Protein AF-A0A3L7U4B4-F1 (afdb_monomer)

Solvent-accessible surface area (backbone atoms only — not comparable to full-atom values): 6785 Å² total; per-residue (Å²): 109,57,52,65,64,41,54,34,77,88,11,47,44,35,78,71,37,88,86,59,72,64,49,70,69,36,46,50,48,13,52,54,46,36,54,29,61,76,68,72,58,83,85,88,82,90,76,70,85,91,66,54,63,64,58,20,53,46,42,34,43,49,27,41,30,60,76,70,68,42,89,74,86,88,86,71,96,44,71,70,60,50,47,45,40,66,75,44,54,49,53,49,51,43,72,42,42,96,61,83,83,87,86,85,87,90,77,84,134

Radius of gyration: 13.46 Å; Cα contacts (8 Å, |Δi|>4): 110; chains: 1; bounding box: 28×34×34 Å

Sequence (109 aa):
MHAESMLCEDGPLARRLVGFEMRPQQVEMAKLVEETLAKRGRLLVEAGTGVGKSFAYLIPAIARAVEAKERVIISTNTISLQEQLIEKDLPLLRAASSHEFSAVLAKGR

Secondary structure (DSSP, 8-state):
--HHHHHSTTSTTTTTSTT----HHHHHHHHHHHHHHHTT--------TTS-HHHHHHHHHHHHHHHS--------SSHHHHHHIIIIIHHHHHHHSS-----------

Foldseek 3Di:
DALCQQQDCPHLLVVPDDPRDRDVVLNVLLVVLLVCVVVVHDDDDDDDPPRPNCSSNVVSQVVCCQVVVDDDDDDDDDPVVLCCVVVPVVVSVVSSDPTDDDDDDDDDD

Structure (mmCIF, N/CA/C/O backbone):
data_AF-A0A3L7U4B4-F1
#
_entry.id   AF-A0A3L7U4B4-F1
#
loop_
_atom_site.group_PDB
_atom_site.id
_atom_site.type_symbol
_atom_site.label_atom_id
_atom_site.label_alt_id
_atom_site.label_comp_id
_atom_site.label_asym_id
_atom_site.label_entity_id
_atom_site.label_seq_id
_atom_site.pdbx_PDB_ins_code
_atom_site.Cartn_x
_atom_site.Cartn_y
_atom_site.Cartn_z
_atom_site.occupancy
_atom_site.B_iso_or_equiv
_atom_site.auth_seq_id
_atom_site.auth_comp_id
_atom_site.auth_asym_id
_atom_site.auth_atom_id
_atom_site.pdbx_PDB_model_num
ATOM 1 N N . MET A 1 1 ? -13.879 -2.530 -1.407 1.00 82.12 1 MET A N 1
ATOM 2 C CA . MET A 1 1 ? -12.709 -2.657 -2.307 1.00 82.12 1 MET A CA 1
ATOM 3 C C . MET A 1 1 ? -11.945 -3.942 -1.978 1.00 82.12 1 MET A C 1
ATOM 5 O O . MET A 1 1 ? -11.142 -3.936 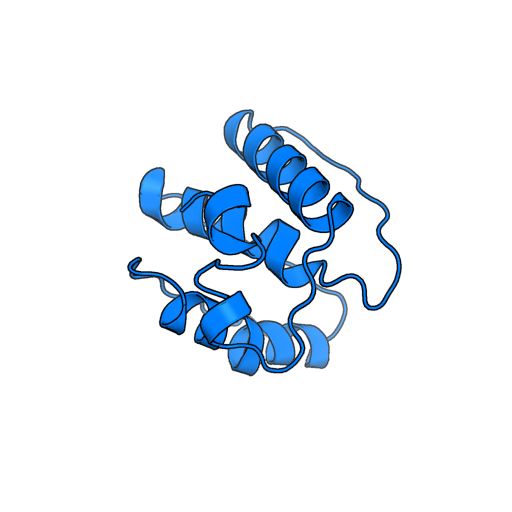-1.059 1.00 82.12 1 MET A O 1
ATOM 9 N N . HIS A 1 2 ? -12.169 -5.040 -2.710 1.00 88.12 2 HIS A N 1
ATOM 10 C CA . HIS A 1 2 ? -11.499 -6.325 -2.433 1.00 88.12 2 HIS A CA 1
ATOM 11 C C . HIS A 1 2 ? -10.281 -6.552 -3.332 1.00 88.12 2 HIS A C 1
ATOM 13 O O . HIS A 1 2 ? -10.341 -6.297 -4.539 1.00 88.12 2 HIS A O 1
ATOM 19 N N . ALA A 1 3 ? -9.195 -7.083 -2.765 1.00 89.00 3 ALA A N 1
ATOM 20 C CA . ALA A 1 3 ? -7.934 -7.292 -3.477 1.00 89.00 3 ALA A CA 1
ATOM 21 C C . ALA A 1 3 ? -8.069 -8.192 -4.713 1.00 89.00 3 ALA A C 1
ATOM 23 O O . ALA A 1 3 ? -7.557 -7.842 -5.773 1.00 89.00 3 ALA A O 1
ATOM 24 N N . GLU A 1 4 ? -8.818 -9.293 -4.611 1.00 90.75 4 GLU A N 1
ATOM 25 C CA . GLU A 1 4 ? -9.048 -10.220 -5.729 1.00 90.75 4 GLU A CA 1
ATOM 26 C C . GLU A 1 4 ? -9.727 -9.536 -6.919 1.00 90.75 4 GLU A C 1
ATOM 28 O O . GLU A 1 4 ? -9.316 -9.722 -8.058 1.00 90.75 4 GLU A O 1
ATOM 33 N N . SER A 1 5 ? -10.722 -8.684 -6.650 1.00 92.06 5 SER A N 1
ATOM 34 C CA . SER A 1 5 ? -11.429 -7.936 -7.696 1.00 92.06 5 SER A CA 1
ATOM 35 C C . SER A 1 5 ? -10.559 -6.863 -8.355 1.00 92.06 5 SER A C 1
ATOM 37 O O . SER A 1 5 ? -10.763 -6.527 -9.518 1.00 92.06 5 SER A O 1
ATOM 39 N N . MET A 1 6 ? -9.591 -6.315 -7.614 1.00 92.88 6 MET A N 1
ATOM 40 C CA . MET A 1 6 ? -8.698 -5.259 -8.093 1.00 92.88 6 MET A CA 1
ATOM 41 C C . MET A 1 6 ? -7.526 -5.814 -8.910 1.00 92.88 6 MET A C 1
ATOM 43 O O . MET A 1 6 ? -7.110 -5.165 -9.869 1.00 92.88 6 MET A O 1
ATOM 47 N N . LEU A 1 7 ? -7.002 -6.983 -8.523 1.00 91.00 7 LEU A N 1
ATOM 48 C CA . LEU A 1 7 ? -5.745 -7.569 -9.008 1.00 91.00 7 LEU A CA 1
ATOM 49 C C . LEU A 1 7 ? -5.926 -8.786 -9.936 1.00 91.00 7 LEU A C 1
ATOM 51 O O . LEU A 1 7 ? -4.952 -9.483 -10.213 1.00 91.00 7 LEU A O 1
ATOM 55 N N . CYS A 1 8 ? -7.140 -9.071 -10.409 1.00 91.31 8 CYS A N 1
ATOM 56 C CA . CYS A 1 8 ? -7.375 -10.119 -11.405 1.00 91.31 8 CYS A CA 1
ATOM 57 C C . CYS A 1 8 ? -7.020 -9.663 -12.835 1.00 91.31 8 CYS A C 1
ATOM 59 O O . CYS A 1 8 ? -6.875 -8.467 -13.095 1.00 91.31 8 CYS A O 1
ATOM 61 N N . GLU A 1 9 ? -6.894 -10.621 -13.763 1.00 88.81 9 GLU A N 1
ATOM 62 C CA . GLU A 1 9 ? -6.481 -10.392 -15.163 1.00 88.81 9 GLU A CA 1
ATOM 63 C C . GLU A 1 9 ? -7.355 -9.367 -15.902 1.00 88.81 9 GLU A C 1
ATOM 65 O O . GLU A 1 9 ? -6.828 -8.539 -16.634 1.00 88.81 9 GLU A O 1
ATOM 70 N N . ASP A 1 10 ? -8.662 -9.343 -15.626 1.00 89.81 10 ASP A N 1
ATOM 71 C CA . ASP A 1 10 ? -9.616 -8.378 -16.197 1.00 89.81 10 ASP A CA 1
ATOM 72 C C . ASP A 1 10 ? -10.061 -7.310 -15.178 1.00 89.81 10 ASP A C 1
ATOM 74 O O . ASP A 1 10 ? -11.126 -6.686 -15.294 1.00 89.81 10 ASP A O 1
ATOM 78 N N . GLY A 1 11 ? -9.259 -7.108 -14.132 1.00 90.75 11 GLY A N 1
ATOM 79 C CA . GLY A 1 11 ? -9.555 -6.201 -13.032 1.00 90.75 11 GLY A CA 1
ATOM 80 C C . GLY A 1 11 ? -9.458 -4.716 -13.412 1.00 90.75 11 GLY A C 1
ATOM 81 O O . GLY A 1 11 ? -8.912 -4.340 -14.455 1.00 90.75 11 GLY A O 1
ATOM 82 N N . PRO A 1 12 ? -9.954 -3.805 -12.555 1.00 92.44 12 PRO A N 1
ATOM 83 C CA . PRO A 1 12 ? -9.855 -2.367 -12.783 1.00 92.44 12 PRO A CA 1
ATOM 84 C C . PRO A 1 12 ? -8.424 -1.833 -12.948 1.00 92.44 12 PRO A C 1
ATOM 86 O O . PRO A 1 12 ? -8.248 -0.824 -13.640 1.00 92.44 12 PRO A O 1
ATOM 89 N N . LEU A 1 13 ? -7.427 -2.486 -12.333 1.00 91.25 13 LEU A N 1
ATOM 90 C CA . LEU A 1 13 ? -6.011 -2.163 -12.527 1.00 91.25 13 LEU A CA 1
ATOM 91 C C . LEU A 1 13 ? -5.484 -2.673 -13.869 1.00 91.25 13 LEU A C 1
ATOM 93 O O . LEU A 1 13 ? -4.816 -1.910 -14.565 1.00 91.25 13 LEU A O 1
ATOM 97 N N . ALA A 1 14 ? -5.835 -3.898 -14.268 1.00 91.69 14 ALA A N 1
ATOM 98 C CA . ALA A 1 14 ? -5.431 -4.466 -15.552 1.00 91.69 14 ALA A CA 1
ATOM 99 C C . ALA A 1 14 ? -5.886 -3.608 -16.740 1.00 91.69 14 ALA A C 1
ATOM 101 O O . ALA A 1 14 ? -5.120 -3.343 -17.660 1.00 91.69 14 ALA A O 1
ATOM 102 N N . ARG A 1 15 ? -7.101 -3.049 -16.662 1.00 90.94 15 ARG A N 1
ATOM 103 C CA . ARG A 1 15 ? -7.639 -2.127 -17.678 1.00 90.94 15 ARG A CA 1
ATOM 104 C C . ARG A 1 15 ? -6.895 -0.792 -17.804 1.00 90.94 15 ARG A C 1
ATOM 106 O O . ARG A 1 15 ? -7.139 -0.061 -18.759 1.00 90.94 15 ARG A O 1
ATOM 113 N N . ARG A 1 16 ? -6.055 -0.422 -16.833 1.00 90.25 16 ARG A N 1
ATOM 114 C CA . ARG A 1 16 ? -5.375 0.888 -16.783 1.00 90.25 16 ARG A CA 1
ATOM 115 C C . ARG A 1 16 ? -3.859 0.797 -16.869 1.00 90.25 16 ARG A C 1
ATOM 117 O O . ARG A 1 16 ? -3.219 1.762 -17.275 1.00 90.25 16 ARG A O 1
ATOM 124 N N . LEU A 1 17 ? -3.283 -0.329 -16.468 1.00 88.38 17 LEU A N 1
ATOM 125 C CA . LEU A 1 17 ? -1.848 -0.559 -16.492 1.00 88.38 17 LEU A CA 1
ATOM 126 C C . LEU A 1 17 ? -1.464 -1.342 -17.744 1.00 88.38 17 LEU A C 1
ATOM 128 O O . LEU A 1 17 ? -1.743 -2.533 -17.860 1.00 88.38 17 LEU A O 1
ATOM 132 N N . VAL A 1 18 ? -0.765 -0.676 -18.663 1.00 86.00 18 VAL A N 1
ATOM 133 C CA . VAL A 1 18 ? -0.136 -1.352 -19.802 1.00 86.00 18 VAL A CA 1
ATOM 134 C C . VAL A 1 18 ? 0.883 -2.362 -19.273 1.00 86.00 18 VAL A C 1
ATOM 136 O O . VAL A 1 18 ? 1.751 -2.005 -18.476 1.00 86.00 18 VAL A O 1
ATOM 139 N N . GLY A 1 19 ? 0.772 -3.616 -19.712 1.00 85.19 19 GLY A N 1
ATOM 140 C CA . GLY A 1 19 ? 1.643 -4.698 -19.248 1.00 85.19 19 GLY A CA 1
ATOM 141 C C . GLY A 1 19 ? 1.347 -5.167 -17.822 1.00 85.19 19 GLY A C 1
ATOM 142 O O . GLY A 1 19 ? 2.244 -5.685 -17.160 1.00 85.19 19 GLY A O 1
ATOM 143 N N . PHE A 1 20 ? 0.121 -4.962 -17.325 1.00 88.81 20 PHE A N 1
ATOM 144 C CA . PHE A 1 20 ? -0.319 -5.597 -16.088 1.00 88.81 20 PHE A CA 1
ATOM 145 C C . PHE A 1 20 ? -0.210 -7.119 -16.196 1.00 88.81 20 PHE A C 1
ATOM 147 O O . PHE A 1 20 ? -0.589 -7.719 -17.198 1.00 88.81 20 PHE A O 1
ATOM 154 N N . GLU A 1 21 ? 0.272 -7.727 -15.123 1.00 89.56 21 GLU A N 1
ATOM 155 C CA . GLU A 1 21 ? 0.399 -9.166 -14.974 1.00 89.56 21 GLU A CA 1
ATOM 156 C C . GLU A 1 21 ? -0.179 -9.529 -13.609 1.00 89.56 21 GLU A C 1
ATOM 158 O O . GLU A 1 21 ? 0.220 -8.959 -12.586 1.00 89.56 21 GLU A O 1
ATOM 163 N N . MET A 1 22 ? -1.124 -10.468 -13.594 1.00 89.25 22 MET A N 1
ATOM 164 C CA . MET A 1 22 ? -1.674 -10.990 -12.351 1.00 89.25 22 MET A CA 1
ATOM 165 C C . MET A 1 22 ? -0.607 -11.824 -11.641 1.00 89.25 22 MET A C 1
ATOM 167 O O . MET A 1 22 ? 0.006 -12.716 -12.225 1.00 89.25 22 MET A O 1
ATOM 171 N N . ARG A 1 23 ? -0.373 -11.520 -10.361 1.00 90.38 23 ARG A N 1
ATOM 172 C CA . ARG A 1 23 ? 0.624 -12.210 -9.536 1.00 90.38 23 ARG A CA 1
ATOM 173 C C . ARG A 1 23 ? -0.053 -12.816 -8.313 1.00 90.38 23 ARG A C 1
ATOM 175 O O . ARG A 1 23 ? -0.452 -12.060 -7.422 1.00 90.38 23 ARG A O 1
ATOM 182 N N . PRO A 1 24 ? -0.161 -14.153 -8.212 1.00 90.25 24 PRO A N 1
ATOM 183 C CA . PRO A 1 24 ? -0.845 -14.807 -7.097 1.00 90.25 24 PRO A CA 1
ATOM 184 C C . PRO A 1 24 ? -0.315 -14.384 -5.721 1.00 90.25 24 PRO A C 1
ATOM 186 O O . PRO A 1 24 ? -1.101 -14.128 -4.813 1.00 90.25 24 PRO A O 1
ATOM 189 N N . GLN A 1 25 ? 1.003 -14.201 -5.587 1.00 90.81 25 GLN A N 1
ATOM 190 C CA . GLN A 1 25 ? 1.644 -13.801 -4.328 1.00 90.81 25 GLN A CA 1
ATOM 191 C C . GLN A 1 25 ? 1.254 -12.378 -3.897 1.00 90.81 25 GLN A C 1
ATOM 193 O O . GLN A 1 25 ? 1.211 -12.068 -2.708 1.00 90.81 25 GLN A O 1
ATOM 198 N N . GLN A 1 26 ? 0.950 -11.494 -4.853 1.00 91.88 26 GLN A N 1
ATOM 199 C CA . GLN A 1 26 ? 0.469 -10.142 -4.564 1.00 91.88 26 GLN A CA 1
ATOM 200 C C . GLN A 1 26 ? -0.944 -10.184 -3.967 1.00 91.88 26 GLN A C 1
ATOM 202 O O . GLN A 1 26 ? -1.233 -9.461 -3.014 1.00 91.88 26 GLN A O 1
ATOM 207 N N . VAL A 1 27 ? -1.807 -11.054 -4.504 1.00 93.12 27 VAL A N 1
ATOM 208 C CA . VAL A 1 27 ? -3.168 -11.279 -3.993 1.00 93.12 27 VAL A CA 1
ATOM 209 C C . VAL A 1 27 ? -3.127 -11.945 -2.620 1.00 93.12 27 VAL A C 1
ATOM 211 O O . VAL A 1 27 ? -3.843 -11.526 -1.714 1.00 93.12 27 VAL A O 1
ATOM 214 N N . GLU A 1 28 ? -2.261 -12.940 -2.440 1.00 93.31 28 GLU A N 1
ATOM 215 C CA . GLU A 1 28 ? -2.038 -13.607 -1.156 1.00 93.31 28 GLU A CA 1
ATOM 216 C C . GLU A 1 28 ? -1.587 -12.615 -0.077 1.00 93.31 28 GLU A C 1
ATOM 218 O O . GLU A 1 28 ? -2.215 -12.520 0.979 1.00 93.31 28 GLU A O 1
ATOM 22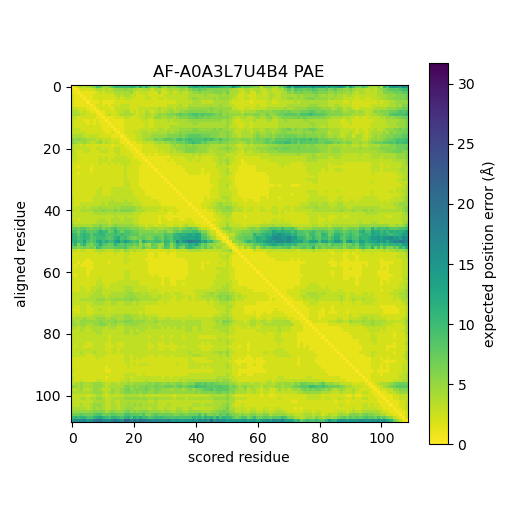3 N N . MET A 1 29 ? -0.567 -11.798 -0.364 1.00 94.75 29 MET A N 1
ATOM 224 C CA . MET A 1 29 ? -0.119 -10.747 0.551 1.00 94.75 29 MET A CA 1
ATOM 225 C C . MET A 1 29 ? -1.256 -9.776 0.894 1.00 94.75 29 MET A C 1
ATOM 227 O O . MET A 1 29 ? -1.401 -9.397 2.055 1.00 94.75 29 MET A O 1
ATOM 231 N N . ALA A 1 30 ? -2.078 -9.388 -0.083 1.00 95.75 30 ALA A N 1
ATOM 232 C CA . ALA A 1 30 ? -3.186 -8.471 0.156 1.00 95.75 30 ALA A CA 1
ATOM 233 C C . ALA A 1 30 ? -4.237 -9.043 1.114 1.00 95.75 30 ALA A C 1
ATOM 235 O O . ALA A 1 30 ? -4.680 -8.333 2.017 1.00 95.75 30 ALA A O 1
ATOM 236 N N . LYS A 1 31 ? -4.574 -10.332 0.979 1.00 95.81 31 LYS A N 1
ATOM 237 C CA . LYS A 1 31 ? -5.471 -11.034 1.910 1.00 95.81 31 LYS A CA 1
ATOM 238 C C . LYS A 1 31 ? -4.893 -11.085 3.322 1.00 95.81 31 LYS A C 1
ATOM 240 O O . LYS A 1 31 ? -5.584 -10.763 4.284 1.00 95.81 31 LYS A O 1
ATOM 245 N N . LEU A 1 32 ? -3.608 -11.423 3.449 1.00 96.38 32 LEU A N 1
ATOM 246 C CA . LEU A 1 32 ? -2.927 -11.453 4.747 1.00 96.38 32 LEU A CA 1
ATOM 247 C C . LEU A 1 32 ? -2.947 -10.076 5.424 1.00 96.38 32 LEU A C 1
ATOM 249 O O . LEU A 1 32 ? -3.207 -9.980 6.626 1.00 96.38 32 LEU A O 1
ATOM 253 N N . VAL A 1 33 ? -2.706 -9.003 4.665 1.00 96.81 33 VAL A N 1
ATOM 254 C CA . VAL A 1 33 ? -2.795 -7.627 5.173 1.00 96.81 33 VAL A CA 1
ATOM 255 C C . VAL A 1 33 ? -4.231 -7.279 5.580 1.00 96.81 33 VAL A C 1
ATOM 257 O O . VAL A 1 33 ? -4.422 -6.767 6.682 1.00 96.81 33 VAL A O 1
ATOM 260 N N . GLU A 1 34 ? -5.233 -7.579 4.748 1.00 96.81 34 GLU A N 1
ATOM 261 C CA . GLU A 1 34 ? -6.657 -7.345 5.041 1.00 96.81 34 GLU A CA 1
ATO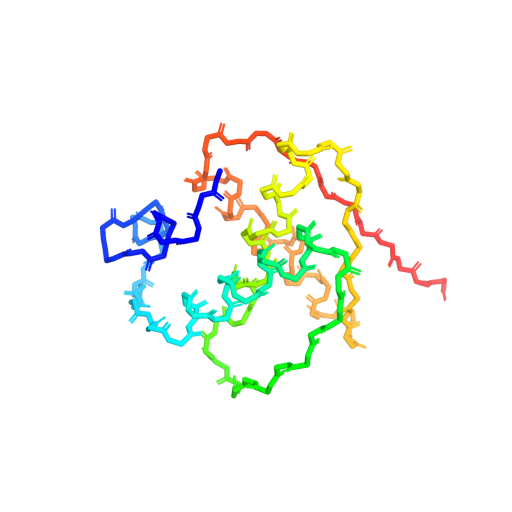M 262 C C . GLU A 1 34 ? -7.078 -7.999 6.362 1.00 96.81 34 GLU A C 1
ATOM 264 O O . GLU A 1 34 ? -7.579 -7.327 7.269 1.00 96.81 34 GLU A O 1
ATOM 269 N N . GLU A 1 35 ? -6.794 -9.293 6.512 1.00 97.25 35 GLU A N 1
ATOM 270 C CA . 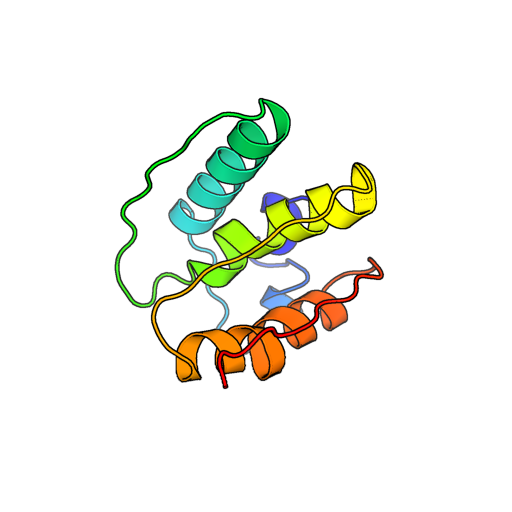GLU A 1 35 ? -7.125 -10.043 7.719 1.00 97.25 35 GLU A CA 1
ATOM 271 C C . GLU A 1 35 ? -6.405 -9.508 8.956 1.00 97.25 35 GLU A C 1
ATOM 273 O O . GLU A 1 35 ? -7.000 -9.399 10.031 1.00 97.25 35 GLU A O 1
ATOM 278 N N . THR A 1 36 ? -5.121 -9.172 8.819 1.00 97.94 36 THR A N 1
ATOM 279 C CA . THR A 1 36 ? -4.314 -8.659 9.932 1.00 97.94 36 THR A CA 1
ATOM 280 C C . THR A 1 36 ? -4.847 -7.313 10.405 1.00 97.94 36 THR A C 1
ATOM 282 O O . THR A 1 36 ? -5.007 -7.114 11.611 1.00 97.94 36 THR A O 1
ATOM 285 N N . LEU A 1 37 ? -5.168 -6.404 9.478 1.00 96.12 37 LEU A N 1
ATOM 286 C CA . LEU A 1 37 ? -5.760 -5.108 9.807 1.00 96.12 37 LEU A CA 1
ATOM 287 C C . LEU A 1 37 ? -7.123 -5.281 10.488 1.00 96.12 37 LEU A C 1
ATOM 289 O O . LEU A 1 37 ? -7.365 -4.660 11.524 1.00 96.12 37 LEU A O 1
ATOM 293 N N . ALA A 1 38 ? -7.984 -6.165 9.971 1.00 95.50 38 ALA A N 1
ATOM 294 C CA . ALA A 1 38 ? -9.293 -6.444 10.562 1.00 95.50 38 ALA A CA 1
ATOM 295 C C . ALA A 1 38 ? -9.191 -6.997 11.995 1.00 95.50 38 ALA A C 1
ATOM 297 O O . ALA A 1 38 ? -9.958 -6.594 12.871 1.00 95.50 38 ALA A O 1
ATOM 298 N N . LYS A 1 39 ? -8.208 -7.869 12.250 1.00 97.25 39 LYS A N 1
ATOM 299 C CA . LYS A 1 39 ? -7.931 -8.470 13.565 1.00 97.25 39 LYS A CA 1
ATOM 300 C C . LYS A 1 39 ? -7.103 -7.562 14.490 1.00 97.25 39 LYS A C 1
ATOM 302 O O . LYS A 1 39 ? -6.820 -7.961 15.617 1.00 97.25 39 LYS A O 1
ATOM 307 N N . ARG A 1 40 ? -6.694 -6.365 14.037 1.00 95.50 40 ARG A N 1
ATOM 308 C CA . ARG A 1 40 ? -5.737 -5.471 14.730 1.00 95.50 40 ARG A CA 1
ATOM 309 C C . ARG A 1 40 ? -4.435 -6.189 15.133 1.00 95.50 40 ARG A C 1
ATOM 311 O O . ARG A 1 40 ? -3.875 -5.941 16.200 1.00 95.50 40 ARG A O 1
ATOM 318 N N . GLY A 1 41 ? -3.984 -7.114 14.289 1.00 96.94 41 GLY A N 1
ATOM 319 C CA . GLY A 1 41 ? -2.811 -7.955 14.514 1.00 96.94 41 GLY A CA 1
ATOM 320 C C . GLY A 1 41 ? -1.499 -7.327 14.041 1.00 96.94 41 GLY A C 1
ATOM 321 O O . GLY A 1 41 ? -1.426 -6.153 13.682 1.00 96.94 41 GLY A O 1
ATOM 322 N N . ARG A 1 42 ? -0.444 -8.148 14.015 1.00 97.94 42 ARG A N 1
ATOM 323 C CA . ARG A 1 42 ? 0.866 -7.812 13.439 1.00 97.94 42 ARG A CA 1
ATOM 324 C C . ARG A 1 42 ? 1.223 -8.859 12.396 1.00 97.94 42 ARG A C 1
ATOM 326 O O . ARG A 1 42 ? 1.050 -10.047 12.650 1.00 97.94 42 ARG A O 1
ATOM 333 N N . LEU A 1 43 ? 1.748 -8.409 11.265 1.00 97.38 43 LEU A N 1
ATOM 334 C CA . LEU A 1 43 ? 2.139 -9.253 10.146 1.00 97.38 43 LEU A CA 1
ATOM 335 C C . LEU A 1 43 ? 3.541 -8.854 9.690 1.00 97.38 43 LEU A C 1
ATOM 337 O O . LEU A 1 43 ? 3.834 -7.667 9.550 1.00 97.38 43 LEU A O 1
ATOM 341 N N . LEU A 1 44 ? 4.382 -9.854 9.444 1.00 96.56 44 LEU A N 1
ATOM 342 C CA . LEU A 1 44 ? 5.674 -9.697 8.792 1.00 96.56 44 LEU A CA 1
ATOM 343 C C . LEU A 1 44 ? 5.624 -10.468 7.473 1.00 96.56 44 LEU A C 1
ATOM 345 O O . LEU A 1 44 ? 5.340 -11.662 7.474 1.00 96.56 44 LEU A O 1
ATOM 349 N N . VAL A 1 45 ? 5.887 -9.778 6.366 1.00 92.94 45 VAL A N 1
ATOM 350 C CA . VAL A 1 45 ? 5.952 -10.377 5.028 1.00 92.94 45 VAL A CA 1
ATOM 351 C C . VAL A 1 45 ? 7.278 -9.998 4.399 1.00 92.94 45 VAL A C 1
ATOM 353 O O . VAL A 1 45 ? 7.620 -8.817 4.327 1.00 92.94 45 VAL A O 1
ATOM 356 N N . GLU A 1 46 ? 7.992 -10.996 3.896 1.00 91.12 46 GLU A N 1
ATOM 357 C CA . GLU A 1 46 ? 9.086 -10.783 2.962 1.00 91.12 46 GLU A CA 1
ATOM 358 C C . GLU A 1 46 ? 8.543 -10.885 1.539 1.00 91.12 46 GLU A C 1
ATOM 360 O O . GLU A 1 46 ? 7.883 -11.855 1.174 1.00 91.12 46 GLU A O 1
ATOM 365 N N . ALA A 1 47 ? 8.807 -9.872 0.721 1.00 82.81 47 ALA A N 1
ATOM 366 C CA . ALA A 1 47 ? 8.425 -9.895 -0.679 1.00 82.81 47 ALA A CA 1
ATOM 367 C C . ALA A 1 47 ? 9.551 -9.297 -1.527 1.00 82.81 47 ALA A C 1
ATOM 369 O O . ALA A 1 47 ? 10.038 -8.194 -1.252 1.00 82.81 47 ALA A O 1
ATOM 370 N N . GLY A 1 48 ? 9.963 -10.022 -2.571 1.00 78.12 48 GLY A N 1
ATOM 371 C CA . GLY A 1 48 ? 11.065 -9.648 -3.465 1.00 78.12 48 GLY A CA 1
ATOM 372 C C . GLY A 1 48 ? 10.835 -8.314 -4.183 1.00 78.12 48 GLY A C 1
ATOM 373 O O . GLY A 1 48 ? 9.712 -7.814 -4.267 1.00 78.12 48 GLY A O 1
ATOM 374 N N . THR A 1 49 ? 11.888 -7.649 -4.657 1.00 75.94 49 THR A N 1
ATOM 375 C CA . THR A 1 49 ? 11.768 -6.398 -5.435 1.00 75.94 49 THR A CA 1
ATOM 376 C C . THR A 1 49 ? 10.981 -6.621 -6.737 1.00 75.94 49 THR A C 1
ATOM 378 O O . THR A 1 49 ? 10.921 -7.726 -7.258 1.00 75.94 49 THR A O 1
ATOM 381 N N . GLY A 1 50 ? 10.288 -5.589 -7.236 1.00 70.62 50 GLY A N 1
ATOM 382 C CA . GLY A 1 50 ? 9.544 -5.665 -8.508 1.00 70.62 50 GLY A CA 1
ATOM 383 C C . GLY A 1 50 ? 8.185 -6.388 -8.486 1.00 70.62 50 GLY A C 1
ATOM 384 O O . GLY A 1 50 ? 7.404 -6.224 -9.417 1.00 70.62 50 GLY A O 1
ATOM 385 N N . VAL A 1 51 ? 7.825 -7.098 -7.411 1.00 66.19 51 VAL A N 1
ATOM 386 C CA . VAL A 1 51 ? 6.574 -7.895 -7.342 1.00 66.19 51 VAL A CA 1
ATOM 387 C C . VAL A 1 51 ? 5.277 -7.080 -7.198 1.00 66.19 51 VAL A C 1
ATOM 389 O O . VAL A 1 51 ? 4.196 -7.653 -7.151 1.00 66.19 51 VAL A O 1
ATOM 392 N N . GLY A 1 52 ? 5.344 -5.745 -7.138 1.00 73.31 52 GLY A N 1
ATOM 393 C CA . GLY A 1 52 ? 4.151 -4.898 -6.982 1.00 73.31 52 GLY A CA 1
ATOM 394 C C . GLY A 1 52 ? 3.599 -4.835 -5.549 1.00 73.31 52 GLY A C 1
ATOM 395 O O . GLY A 1 52 ? 2.396 -4.656 -5.358 1.00 73.31 52 GLY A O 1
ATOM 396 N N . LYS A 1 53 ? 4.471 -4.955 -4.534 1.00 85.38 53 LYS A N 1
ATOM 397 C CA . LYS A 1 53 ? 4.120 -4.914 -3.096 1.00 85.38 53 LYS A CA 1
ATOM 398 C C . LYS A 1 53 ? 3.215 -3.748 -2.705 1.00 85.38 53 LYS A C 1
ATOM 400 O O . LYS A 1 53 ? 2.373 -3.918 -1.832 1.00 85.38 53 LYS A O 1
ATOM 405 N N . SER A 1 54 ? 3.396 -2.586 -3.341 1.00 90.75 54 SER A N 1
ATOM 406 C CA . SER A 1 54 ? 2.609 -1.391 -3.041 1.00 90.75 54 SER A CA 1
ATOM 407 C C . SER A 1 54 ? 1.115 -1.672 -3.100 1.00 90.75 54 SER A C 1
ATOM 409 O O . SER A 1 54 ? 0.425 -1.461 -2.112 1.00 90.75 54 SER A O 1
ATOM 411 N N . PHE A 1 55 ? 0.604 -2.242 -4.193 1.00 94.00 55 PHE A N 1
ATOM 412 C CA . PHE A 1 55 ? -0.833 -2.510 -4.298 1.00 94.00 55 PHE A CA 1
ATOM 413 C C . PHE A 1 55 ? -1.316 -3.557 -3.296 1.00 94.00 55 PHE A C 1
ATOM 415 O O . PHE A 1 55 ? -2.423 -3.417 -2.780 1.00 94.00 55 PHE A O 1
ATOM 422 N N . ALA A 1 56 ? -0.475 -4.540 -2.963 1.00 94.62 56 ALA A N 1
ATOM 423 C CA . ALA A 1 56 ? -0.831 -5.575 -2.002 1.00 94.62 56 ALA A CA 1
ATOM 424 C C . ALA A 1 56 ? -1.136 -5.004 -0.610 1.00 94.62 56 ALA A C 1
ATOM 426 O O . ALA A 1 56 ? -2.081 -5.455 0.022 1.00 94.62 56 ALA A O 1
ATOM 427 N N . TYR A 1 57 ? -0.405 -3.987 -0.136 1.00 95.44 57 TYR A N 1
ATOM 428 C CA . TYR A 1 57 ? -0.752 -3.330 1.132 1.00 95.44 57 TYR A CA 1
ATOM 429 C C . TYR A 1 57 ? -1.693 -2.128 0.963 1.00 95.44 57 TYR A C 1
ATOM 431 O O . TYR A 1 57 ? -2.464 -1.835 1.873 1.00 95.44 57 TYR A O 1
ATOM 439 N N . LEU A 1 58 ? -1.659 -1.425 -0.176 1.00 96.88 58 LEU A N 1
ATOM 440 C CA . LEU A 1 58 ? -2.468 -0.222 -0.397 1.00 96.88 58 LEU A CA 1
ATOM 441 C C . LEU A 1 58 ? -3.951 -0.534 -0.560 1.00 96.88 58 LEU A C 1
ATOM 443 O O . LEU A 1 58 ? -4.774 0.168 0.015 1.00 96.88 58 LEU A O 1
ATOM 447 N N . ILE A 1 59 ? -4.301 -1.565 -1.329 1.00 96.56 59 ILE A N 1
ATOM 448 C CA . ILE A 1 59 ? -5.702 -1.924 -1.578 1.00 96.56 59 ILE A CA 1
ATOM 449 C C . ILE A 1 59 ? -6.444 -2.229 -0.264 1.00 96.56 59 ILE A C 1
ATOM 451 O O . ILE A 1 59 ? -7.439 -1.555 0.009 1.00 96.56 59 ILE A O 1
ATOM 455 N N . PRO A 1 60 ? -5.973 -3.157 0.595 1.00 97.00 60 PRO A N 1
ATOM 456 C CA . PRO A 1 60 ? -6.636 -3.416 1.872 1.00 97.00 60 PRO A CA 1
ATOM 457 C C . PRO A 1 60 ? -6.537 -2.237 2.852 1.00 97.00 60 PRO A C 1
ATOM 459 O O . PRO A 1 60 ? -7.467 -2.013 3.625 1.00 97.00 60 PRO A O 1
ATOM 462 N N . ALA A 1 61 ? -5.468 -1.431 2.808 1.00 97.38 61 ALA A N 1
ATOM 463 C CA . ALA A 1 61 ? -5.374 -0.206 3.607 1.00 97.38 61 ALA A CA 1
ATOM 464 C C . ALA A 1 61 ? -6.454 0.823 3.229 1.00 97.38 61 ALA A C 1
ATOM 466 O O . ALA A 1 61 ? -7.103 1.391 4.107 1.00 97.38 61 ALA A O 1
ATOM 467 N N . ILE A 1 62 ? -6.672 1.049 1.932 1.00 97.31 62 ILE A N 1
ATOM 468 C CA . ILE A 1 62 ? -7.713 1.953 1.430 1.00 97.31 62 ILE A CA 1
ATOM 469 C C . ILE A 1 62 ? -9.096 1.396 1.760 1.00 97.31 62 ILE A C 1
ATOM 471 O O . ILE A 1 62 ? -9.939 2.144 2.250 1.00 97.31 62 ILE A O 1
ATOM 475 N N . ALA A 1 63 ? -9.323 0.094 1.555 1.00 96.12 63 ALA A N 1
ATOM 476 C CA . ALA A 1 63 ? -10.575 -0.561 1.930 1.00 96.12 63 ALA A CA 1
ATOM 477 C C . ALA A 1 63 ? -10.888 -0.332 3.414 1.00 96.12 63 ALA A C 1
ATOM 479 O O . ALA A 1 63 ? -11.974 0.131 3.756 1.00 96.12 63 ALA A O 1
ATOM 480 N N . ARG A 1 64 ? -9.899 -0.529 4.295 1.00 96.44 64 ARG A N 1
ATOM 481 C CA . ARG A 1 64 ? -10.034 -0.251 5.728 1.00 96.44 64 ARG A CA 1
ATOM 482 C C . ARG A 1 64 ? -10.350 1.219 6.005 1.00 96.44 64 ARG A C 1
ATOM 484 O O . ARG A 1 64 ? -11.215 1.513 6.828 1.00 96.44 64 ARG A O 1
ATOM 491 N N . ALA A 1 65 ? -9.679 2.134 5.310 1.00 96.69 65 ALA A N 1
ATOM 492 C CA . ALA A 1 65 ? -9.893 3.561 5.499 1.00 96.69 65 ALA A CA 1
ATOM 493 C C . ALA A 1 65 ? -11.295 4.022 5.082 1.00 96.69 65 ALA A C 1
ATOM 495 O O . ALA A 1 65 ? -11.900 4.845 5.766 1.00 96.69 65 ALA A O 1
ATOM 496 N N . VAL A 1 66 ? -11.829 3.470 3.991 1.00 95.88 66 VAL A N 1
ATOM 497 C CA . VAL A 1 66 ? -13.142 3.846 3.454 1.00 95.88 66 VAL A CA 1
ATOM 498 C C . VAL A 1 66 ? -14.277 3.121 4.181 1.00 95.88 66 VAL A C 1
ATOM 500 O O . VAL A 1 66 ? -15.227 3.758 4.629 1.00 95.88 66 VAL A O 1
ATOM 503 N N . GLU A 1 67 ? -14.183 1.800 4.330 1.00 94.56 67 GLU A N 1
ATOM 504 C CA . GLU A 1 67 ? -15.281 0.958 4.825 1.00 94.56 67 GLU A CA 1
ATOM 505 C C . GLU A 1 67 ? -15.382 0.976 6.351 1.00 94.56 67 GLU A C 1
ATOM 507 O O . GLU A 1 67 ? -16.474 1.113 6.900 1.00 94.56 67 GLU A O 1
ATOM 512 N N . ALA A 1 68 ? -14.244 0.895 7.049 1.00 94.50 68 ALA A N 1
ATOM 513 C CA . ALA A 1 68 ? -14.206 0.942 8.511 1.00 94.50 68 ALA A CA 1
ATOM 514 C C . ALA A 1 68 ? -14.041 2.370 9.062 1.00 94.50 68 ALA A C 1
ATOM 516 O O . ALA A 1 68 ? -14.067 2.556 10.278 1.00 94.50 68 ALA A O 1
ATOM 517 N N . LYS A 1 69 ? -13.886 3.380 8.188 1.00 94.94 69 LYS A N 1
ATOM 518 C CA . LYS A 1 69 ? -13.648 4.792 8.550 1.00 94.94 69 LYS A CA 1
ATOM 519 C C . LYS A 1 69 ? -12.443 4.980 9.479 1.00 94.94 69 LYS A C 1
ATOM 521 O O . LYS A 1 69 ? -12.444 5.837 10.364 1.00 94.94 69 LYS A O 1
ATOM 526 N N . G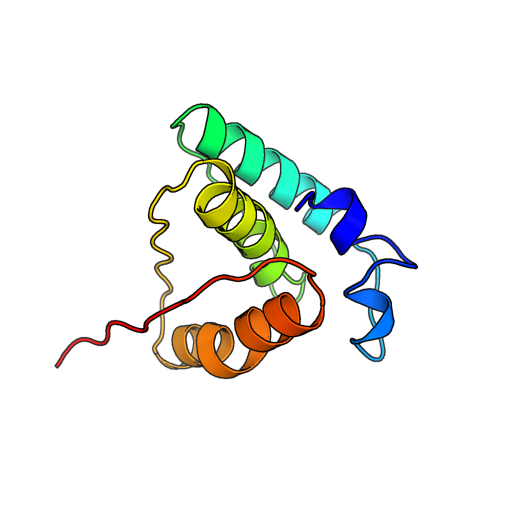LU A 1 70 ? -11.409 4.167 9.286 1.00 95.56 70 GLU A N 1
ATOM 527 C CA . GLU A 1 70 ? -10.183 4.213 10.081 1.00 95.56 70 GLU A CA 1
ATOM 528 C C . GLU A 1 70 ? -9.077 5.004 9.371 1.00 95.56 70 GLU A C 1
ATOM 530 O O . GLU A 1 70 ? -9.031 5.111 8.150 1.00 95.56 70 GLU A O 1
ATOM 535 N N . ARG A 1 71 ? -8.137 5.568 10.132 1.00 96.44 71 ARG A N 1
ATOM 536 C CA . ARG A 1 71 ? -6.935 6.173 9.543 1.00 96.44 71 ARG A CA 1
ATOM 537 C C . ARG A 1 71 ? -5.854 5.110 9.412 1.00 96.44 71 ARG A C 1
ATOM 539 O O . ARG A 1 71 ? -5.529 4.455 10.399 1.00 96.44 71 ARG A O 1
ATOM 546 N N . VAL A 1 72 ? -5.266 4.990 8.225 1.00 97.50 72 VAL A N 1
ATOM 547 C CA . VAL A 1 72 ? -4.127 4.099 7.974 1.00 97.50 72 VAL A CA 1
ATOM 548 C C . VAL A 1 72 ? -2.877 4.932 7.719 1.00 97.50 72 VAL A C 1
ATOM 550 O O . VAL A 1 72 ? -2.904 5.881 6.939 1.00 97.50 72 VAL A O 1
ATOM 553 N N . ILE A 1 73 ? -1.782 4.576 8.392 1.00 97.50 73 ILE A N 1
ATOM 554 C CA . ILE A 1 73 ? -0.469 5.196 8.207 1.00 97.50 73 ILE A CA 1
ATOM 555 C C . ILE A 1 73 ? 0.420 4.199 7.477 1.00 97.50 73 ILE A C 1
ATOM 557 O O . ILE A 1 73 ? 0.553 3.053 7.900 1.00 97.50 73 ILE A O 1
ATOM 561 N N . ILE A 1 74 ? 1.051 4.658 6.401 1.00 96.88 74 ILE A N 1
ATOM 562 C CA . ILE A 1 74 ? 2.048 3.893 5.657 1.00 96.88 74 ILE A CA 1
ATOM 563 C C . ILE A 1 74 ? 3.390 4.577 5.871 1.00 96.88 74 ILE A C 1
ATOM 565 O O . ILE A 1 74 ? 3.543 5.759 5.572 1.00 96.88 74 ILE A O 1
ATOM 569 N N . SER A 1 75 ? 4.351 3.824 6.396 1.00 95.31 75 SER A N 1
ATOM 570 C CA . SER A 1 75 ? 5.730 4.271 6.568 1.00 95.31 75 SER A CA 1
ATOM 571 C C . SER A 1 75 ? 6.622 3.547 5.569 1.00 95.31 75 SER A C 1
ATOM 573 O O . SER A 1 75 ? 6.470 2.346 5.349 1.00 95.31 75 SER A O 1
ATOM 575 N N . THR A 1 76 ? 7.543 4.276 4.948 1.00 93.19 76 THR A N 1
ATOM 576 C CA . THR A 1 76 ? 8.493 3.738 3.971 1.00 93.19 76 THR A CA 1
ATOM 577 C C . THR A 1 76 ? 9.851 4.412 4.130 1.00 93.19 76 THR A C 1
ATOM 579 O O . THR A 1 76 ? 9.957 5.485 4.722 1.00 93.19 76 THR A O 1
ATOM 582 N N . ASN A 1 77 ? 10.893 3.761 3.620 1.00 91.81 77 ASN A N 1
ATOM 583 C CA . ASN A 1 77 ? 12.281 4.051 3.971 1.00 91.81 77 ASN A CA 1
ATOM 584 C C . ASN A 1 77 ? 12.806 5.387 3.413 1.00 91.81 77 ASN A C 1
ATOM 586 O O . ASN A 1 77 ? 13.604 6.053 4.061 1.00 91.81 77 ASN A O 1
ATOM 590 N N . THR A 1 78 ? 12.390 5.786 2.208 1.00 91.94 78 THR A N 1
ATOM 591 C CA . THR A 1 78 ? 12.967 6.953 1.520 1.00 91.94 78 THR A CA 1
ATOM 592 C C . THR A 1 78 ? 11.897 7.914 1.022 1.00 91.94 78 THR A C 1
ATOM 594 O O . THR A 1 78 ? 10.767 7.514 0.740 1.00 91.94 78 THR A O 1
ATOM 597 N N . ILE A 1 79 ? 12.271 9.187 0.862 1.00 93.44 79 ILE A N 1
ATOM 598 C CA . ILE A 1 79 ? 11.400 10.230 0.299 1.00 93.44 79 ILE A CA 1
ATOM 599 C C . ILE A 1 79 ? 10.917 9.837 -1.102 1.00 93.44 79 ILE A C 1
ATOM 601 O O . ILE A 1 79 ? 9.726 9.934 -1.375 1.00 93.44 79 ILE A O 1
ATOM 605 N N . SER A 1 80 ? 11.792 9.295 -1.952 1.00 92.94 80 SER A N 1
ATOM 606 C CA . SER A 1 80 ? 11.411 8.860 -3.302 1.00 92.94 80 SER A CA 1
ATOM 607 C C . SER A 1 80 ? 10.357 7.748 -3.292 1.00 92.94 80 SER A C 1
ATOM 609 O O . SER A 1 80 ? 9.469 7.735 -4.138 1.00 92.94 80 SER A O 1
ATOM 611 N N . LEU A 1 81 ? 10.407 6.827 -2.319 1.00 92.69 81 LEU A N 1
ATOM 612 C CA . LEU A 1 81 ? 9.357 5.815 -2.162 1.00 92.69 81 LEU A CA 1
ATOM 613 C C . LEU A 1 81 ? 8.035 6.445 -1.712 1.00 92.69 81 LEU A C 1
ATOM 615 O O . LEU A 1 81 ? 6.978 6.007 -2.154 1.00 92.69 81 LEU A O 1
ATOM 619 N N . GLN A 1 82 ? 8.076 7.471 -0.859 1.00 94.81 82 GLN A N 1
ATOM 620 C CA . GLN A 1 82 ? 6.872 8.206 -0.458 1.00 94.81 82 GLN A CA 1
ATOM 621 C C . GLN A 1 82 ? 6.249 8.949 -1.646 1.00 94.81 82 GLN A C 1
ATOM 623 O O . GLN A 1 82 ? 5.036 8.895 -1.843 1.00 94.81 82 GLN A O 1
ATOM 628 N N . GLU A 1 83 ? 7.077 9.610 -2.454 1.00 94.56 83 GLU A N 1
ATOM 629 C CA . GLU A 1 83 ? 6.658 10.313 -3.671 1.00 94.56 83 GLU A CA 1
ATOM 630 C C . GLU A 1 83 ? 6.052 9.345 -4.684 1.00 94.56 83 GLU A C 1
ATOM 632 O O . GLU A 1 83 ? 4.970 9.612 -5.198 1.00 94.56 83 GLU A O 1
ATOM 637 N N . GLN A 1 84 ? 6.643 8.159 -4.868 1.00 94.06 84 GLN A N 1
ATOM 638 C CA . GLN A 1 84 ? 6.056 7.123 -5.719 1.00 94.06 84 GLN A CA 1
ATOM 639 C C . GLN A 1 84 ? 4.627 6.756 -5.285 1.00 94.06 84 GLN A C 1
ATOM 641 O O . GLN A 1 84 ? 3.745 6.603 -6.133 1.00 94.06 84 GLN A O 1
ATOM 646 N N . LEU A 1 85 ? 4.366 6.645 -3.978 1.00 95.44 85 LEU A N 1
ATOM 647 C CA . LEU A 1 85 ? 3.016 6.356 -3.493 1.00 95.44 85 LEU A CA 1
ATOM 648 C C . LEU A 1 85 ? 2.047 7.493 -3.820 1.00 95.4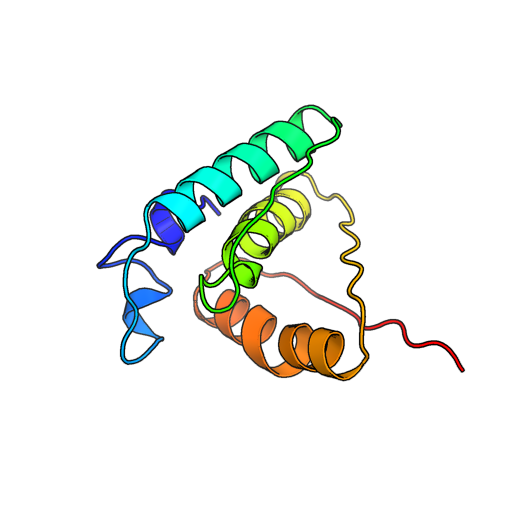4 85 LEU A C 1
ATOM 650 O O . LEU A 1 85 ? 0.946 7.237 -4.300 1.00 95.44 85 LEU A O 1
ATOM 654 N N . ILE A 1 86 ? 2.450 8.735 -3.565 1.00 96.25 86 ILE A N 1
ATOM 655 C CA . ILE A 1 86 ? 1.581 9.914 -3.659 1.00 96.25 86 ILE A CA 1
ATOM 656 C C . ILE A 1 86 ? 1.328 10.341 -5.104 1.00 96.25 86 ILE A C 1
ATOM 658 O O . ILE A 1 86 ? 0.210 10.733 -5.432 1.00 96.25 86 ILE A O 1
ATOM 662 N N . GLU A 1 87 ? 2.335 10.249 -5.964 1.00 96.00 87 GLU A N 1
ATOM 663 C CA . GLU A 1 87 ? 2.279 10.746 -7.340 1.00 96.00 87 GLU A CA 1
ATOM 664 C C . GLU A 1 87 ? 1.861 9.668 -8.341 1.00 96.00 87 GLU A C 1
ATOM 666 O O . GLU A 1 87 ? 1.364 9.993 -9.420 1.00 96.00 87 GLU A O 1
ATOM 671 N N . LYS A 1 88 ? 2.025 8.384 -7.993 1.00 93.50 88 LYS A N 1
ATOM 672 C CA . LYS A 1 88 ? 1.801 7.273 -8.925 1.00 93.50 88 LYS A CA 1
ATOM 673 C C . LYS A 1 88 ? 0.807 6.242 -8.403 1.00 93.50 88 LYS A C 1
ATOM 675 O O . LYS A 1 88 ? -0.271 6.097 -8.979 1.00 93.50 88 LYS A O 1
ATOM 680 N N . ASP A 1 89 ? 1.136 5.550 -7.312 1.00 94.62 89 ASP A N 1
ATOM 681 C CA . ASP A 1 89 ? 0.375 4.366 -6.890 1.00 94.62 89 ASP A CA 1
ATOM 682 C C . ASP A 1 89 ? -1.036 4.739 -6.387 1.00 94.62 89 ASP A C 1
ATOM 684 O O . ASP A 1 89 ? -2.027 4.127 -6.792 1.00 94.62 89 ASP A O 1
ATOM 688 N N . LEU A 1 90 ? -1.159 5.776 -5.550 1.00 95.81 90 LEU A N 1
ATOM 689 C CA . LEU A 1 90 ? -2.442 6.239 -5.007 1.00 95.81 90 LEU A CA 1
ATOM 690 C C . LEU A 1 90 ? -3.340 6.904 -6.066 1.00 95.81 90 LEU A C 1
ATOM 692 O O . LEU A 1 90 ? -4.525 6.558 -6.105 1.00 95.81 90 LEU A O 1
ATOM 696 N N . PRO A 1 91 ? -2.852 7.810 -6.943 1.00 95.25 91 PRO A N 1
ATOM 697 C CA . PRO A 1 91 ? -3.661 8.343 -8.039 1.00 95.25 91 PRO A CA 1
ATOM 698 C C . PRO A 1 91 ? -4.176 7.254 -8.978 1.00 95.25 91 PRO A C 1
ATOM 700 O O . PRO A 1 91 ? -5.344 7.286 -9.366 1.00 95.25 91 PRO A O 1
ATOM 703 N N . LEU A 1 92 ? -3.344 6.256 -9.290 1.00 93.94 92 LEU A N 1
ATOM 704 C CA . LEU A 1 92 ? -3.758 5.123 -10.107 1.00 93.94 92 LEU A CA 1
ATOM 705 C C . LEU A 1 92 ? -4.865 4.310 -9.429 1.00 93.94 92 LEU A C 1
ATOM 707 O O . LEU A 1 92 ? -5.873 4.017 -10.068 1.00 93.94 92 LEU A O 1
ATOM 711 N N . LEU A 1 93 ? -4.711 3.965 -8.147 1.00 94.94 93 LEU A N 1
ATOM 712 C CA . LEU A 1 93 ? -5.740 3.238 -7.396 1.00 94.94 93 LEU A CA 1
ATOM 713 C C . LEU A 1 93 ? -7.042 4.036 -7.294 1.00 94.94 93 LEU A C 1
ATOM 715 O O . LEU A 1 93 ? -8.122 3.460 -7.411 1.00 94.94 93 LEU A O 1
ATOM 719 N N . ARG A 1 94 ? -6.950 5.362 -7.147 1.00 95.06 94 ARG A N 1
ATOM 720 C CA . ARG A 1 94 ? -8.116 6.250 -7.159 1.00 95.06 94 ARG A CA 1
ATOM 721 C C . ARG A 1 94 ? -8.823 6.206 -8.503 1.00 95.06 94 ARG A C 1
ATOM 723 O O . ARG A 1 94 ? -10.025 6.002 -8.531 1.00 95.06 94 ARG A O 1
ATOM 730 N N . ALA A 1 95 ? -8.081 6.323 -9.601 1.00 93.38 95 ALA A N 1
ATOM 731 C CA . ALA A 1 95 ? -8.643 6.236 -10.943 1.00 93.38 95 ALA A CA 1
ATOM 732 C C . ALA A 1 95 ? -9.218 4.843 -11.247 1.00 93.38 95 ALA A C 1
ATOM 734 O O . ALA A 1 95 ? -10.204 4.739 -11.970 1.00 93.38 95 ALA A O 1
ATOM 735 N N . ALA A 1 96 ? -8.597 3.780 -10.727 1.00 92.38 96 ALA A N 1
ATOM 736 C CA . ALA A 1 96 ? -9.013 2.397 -10.935 1.00 92.38 96 ALA A CA 1
ATOM 737 C C . ALA A 1 96 ? -10.245 2.005 -10.113 1.00 92.38 96 ALA A C 1
ATOM 739 O O . ALA A 1 96 ? -10.989 1.117 -10.522 1.00 92.38 96 ALA A O 1
ATOM 740 N N . SER A 1 97 ? -10.474 2.651 -8.974 1.00 89.19 97 SER A N 1
ATOM 741 C CA . SER A 1 97 ? -11.565 2.312 -8.067 1.00 89.19 97 SER A CA 1
ATOM 742 C C . SER A 1 97 ? -12.738 3.282 -8.164 1.00 89.19 97 SER A C 1
ATOM 744 O O . SER A 1 97 ? -12.578 4.440 -8.521 1.00 89.19 97 SER A O 1
ATOM 746 N N . SER A 1 98 ? -13.924 2.826 -7.770 1.00 87.56 98 SER A N 1
ATOM 747 C CA . SER A 1 98 ? -15.096 3.688 -7.5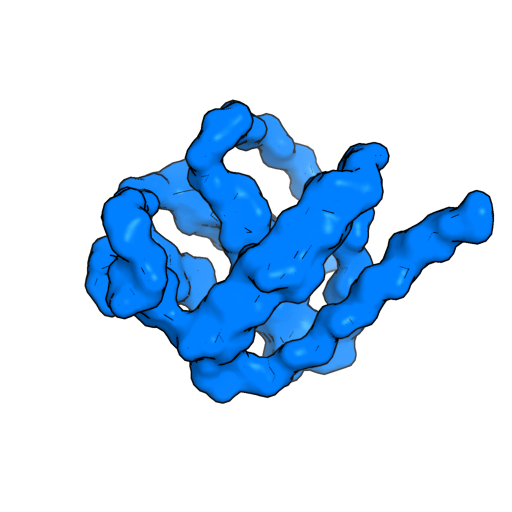67 1.00 87.56 98 SER A CA 1
ATOM 748 C C . SER A 1 98 ? -15.136 4.356 -6.184 1.00 87.56 98 SER A C 1
ATOM 750 O O . SER A 1 98 ? -16.150 4.948 -5.830 1.00 87.56 98 SER A O 1
ATOM 752 N N . HIS A 1 99 ? -14.093 4.192 -5.362 1.00 88.94 99 HIS A N 1
ATOM 753 C CA . HIS A 1 99 ? -14.095 4.639 -3.970 1.00 88.94 99 HIS A CA 1
ATOM 754 C C . HIS A 1 99 ? -13.401 5.996 -3.856 1.00 88.94 99 HIS A C 1
ATOM 756 O O . HIS A 1 99 ? -12.309 6.196 -4.391 1.00 88.94 99 HIS A O 1
ATOM 762 N N . GLU A 1 100 ? -14.002 6.912 -3.102 1.00 92.44 100 GLU A N 1
ATOM 763 C CA . GLU A 1 100 ? -13.367 8.180 -2.759 1.00 92.44 100 GLU A CA 1
ATOM 764 C C . GLU A 1 100 ? -12.476 8.011 -1.526 1.00 92.44 100 GLU A C 1
ATOM 766 O O . GLU A 1 100 ? -12.925 7.582 -0.463 1.00 92.44 100 GLU A O 1
ATOM 771 N N . PHE A 1 101 ? -11.195 8.355 -1.665 1.00 95.69 101 PHE A N 1
ATOM 772 C CA . PHE A 1 101 ? -10.244 8.378 -0.558 1.00 95.69 101 PHE A CA 1
ATOM 773 C C . PHE A 1 101 ? -9.211 9.493 -0.740 1.00 95.69 101 PHE A C 1
ATOM 775 O O . PHE A 1 101 ? -8.778 9.811 -1.853 1.00 95.69 101 PHE A O 1
ATOM 782 N N . SER A 1 102 ? -8.771 10.057 0.383 1.00 94.69 102 SER A N 1
ATOM 783 C CA . SER A 1 102 ? -7.716 11.068 0.450 1.00 94.69 102 SER A CA 1
AT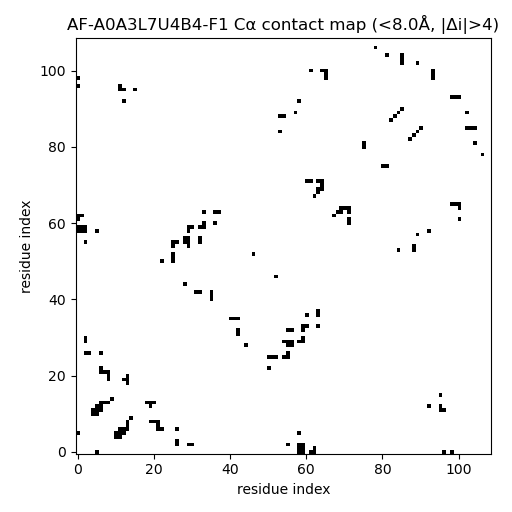OM 784 C C . SER A 1 102 ? -6.448 10.488 1.065 1.00 94.69 102 SER A C 1
ATOM 786 O O . SER A 1 102 ? -6.518 9.702 2.007 1.00 94.69 102 SER A O 1
ATOM 788 N N . ALA A 1 103 ? -5.294 10.942 0.591 1.00 96.56 103 ALA A N 1
ATOM 789 C CA . ALA A 1 103 ? -4.004 10.656 1.200 1.00 96.56 103 ALA A CA 1
ATOM 790 C C . ALA A 1 103 ? -3.217 11.959 1.334 1.00 96.56 103 ALA A C 1
ATOM 792 O O . ALA A 1 103 ? -3.317 12.837 0.478 1.00 96.56 103 ALA A O 1
ATOM 793 N N . VAL A 1 104 ? -2.447 12.071 2.412 1.00 95.75 104 VAL A N 1
ATOM 794 C CA . VAL A 1 104 ? -1.574 13.214 2.688 1.00 95.75 104 VAL A CA 1
ATOM 795 C C . VAL A 1 104 ? -0.171 12.710 2.984 1.00 95.75 104 VAL A C 1
ATOM 797 O O . VAL A 1 104 ? -0.001 11.620 3.531 1.00 95.75 104 VAL A O 1
ATOM 800 N N . LEU A 1 105 ? 0.828 13.507 2.618 1.00 96.31 105 LEU A N 1
ATOM 801 C CA . LEU A 1 105 ? 2.233 13.179 2.803 1.00 96.31 105 LEU A CA 1
ATOM 802 C C . LEU A 1 105 ? 2.816 13.971 3.973 1.00 96.31 105 LEU A C 1
ATOM 804 O O . LEU A 1 105 ? 2.762 15.199 3.977 1.00 96.31 105 LEU A O 1
ATOM 808 N N . ALA A 1 106 ? 3.398 13.270 4.944 1.00 94.00 106 ALA A N 1
ATOM 809 C CA . ALA A 1 106 ? 4.141 13.873 6.044 1.00 94.00 106 ALA A CA 1
ATOM 810 C C . ALA A 1 106 ? 5.648 13.684 5.809 1.00 94.00 106 ALA A C 1
ATOM 812 O O . ALA A 1 106 ? 6.130 12.553 5.802 1.00 94.00 106 ALA A O 1
ATOM 813 N N . LYS A 1 107 ? 6.383 14.789 5.630 1.00 88.62 107 LYS A N 1
ATOM 814 C CA . LYS A 1 107 ? 7.852 14.806 5.528 1.00 88.62 107 LYS A CA 1
ATOM 815 C C . LYS A 1 107 ? 8.450 15.456 6.782 1.00 88.62 107 LYS A C 1
ATOM 817 O O . LYS A 1 107 ? 7.856 16.380 7.340 1.00 88.62 107 LYS A O 1
ATOM 822 N N . GLY A 1 108 ? 9.609 14.965 7.227 1.00 84.94 108 GLY A N 1
ATOM 823 C CA . GLY A 1 108 ? 10.427 15.665 8.224 1.00 84.94 108 GLY A CA 1
ATOM 824 C C . GLY A 1 108 ? 10.907 17.017 7.682 1.00 84.94 108 GLY A C 1
ATOM 825 O O . GLY A 1 108 ? 10.937 17.202 6.465 1.00 84.94 108 GLY A O 1
ATOM 826 N N . ARG A 1 109 ? 11.224 17.957 8.578 1.00 75.31 109 ARG A N 1
ATOM 827 C CA . ARG A 1 109 ? 11.816 19.252 8.204 1.00 75.31 109 ARG A CA 1
ATOM 828 C C . ARG A 1 109 ? 13.253 19.095 7.732 1.00 75.31 109 ARG A C 1
ATOM 830 O O . ARG A 1 109 ? 13.943 18.218 8.295 1.00 75.31 109 ARG A O 1
#

Mean predicted aligned er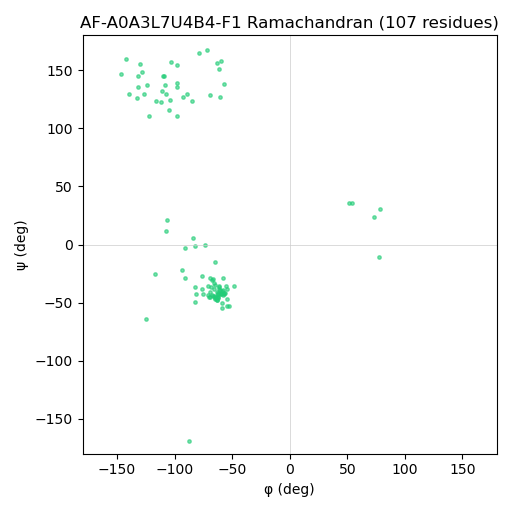ror: 3.46 Å

pLDDT: mean 92.16, std 5.77, range [66.19, 97.94]